Protein AF-A0A4Q9KFK1-F1 (afdb_monomer_lite)

pLDDT: mean 90.86, std 6.92, range [47.88, 97.62]

Organism: NCBI:txid1837344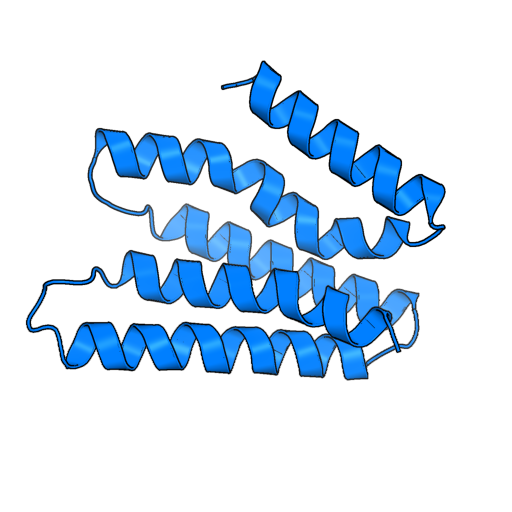

InterPro domains:
  IPR000045 Prepilin type IV endopeptidase, peptidase domain [PF01478] (35-117)

Foldseek 3Di:
DVVVLCVQVVVVCVVCVVVVNNLLCQLVVLCSVCVVVQVVCCVVPVDGDPVSLVVSQVSNLVSQVSSCVVVVPCVLNVQLQVQLCVQLVVVVVCCVVVVNPHDNNNSSVSSSVRNSCRSVVVVVD

Secondary structure (DSSP, 8-state):
-HHHHHHHHHHHHHHHHHTT-GGGHHHHHHHHHHHHHHHHHHHHHSS--HHHHHHHHHHHHHHHHHHHHHH--HHHHHHHHHHHHHHHHHHHHHHHHTTTSS-HHHHHHHHHHHHHHHHHHHS--

Radius of gyration: 15.06 Å; chains: 1; bounding box: 37×25×43 Å

Structure (mmCIF, N/CA/C/O backbone):
data_AF-A0A4Q9KFK1-F1
#
_entry.id   AF-A0A4Q9KFK1-F1
#
loop_
_atom_site.group_PDB
_atom_site.id
_atom_site.type_symbol
_atom_site.label_atom_id
_atom_site.label_alt_id
_atom_site.label_comp_id
_atom_site.label_asym_id
_atom_site.label_entity_id
_atom_site.label_seq_id
_atom_site.pdbx_PDB_ins_code
_atom_site.Cartn_x
_atom_site.Cartn_y
_atom_site.Cartn_z
_atom_site.occupancy
_atom_site.B_iso_or_equiv
_atom_site.auth_seq_id
_atom_site.auth_comp_id
_atom_site.auth_asym_id
_atom_site.auth_atom_id
_atom_site.pdbx_PDB_model_num
ATOM 1 N N . MET A 1 1 ? 15.467 15.115 0.270 1.00 71.69 1 MET A N 1
ATOM 2 C CA . MET A 1 1 ? 14.715 13.878 0.585 1.00 71.69 1 MET A CA 1
ATOM 3 C C . MET A 1 1 ? 14.276 13.751 2.055 1.00 71.69 1 MET A C 1
ATOM 5 O O . MET A 1 1 ? 13.085 13.540 2.251 1.00 71.69 1 MET A O 1
ATOM 9 N N . PRO A 1 2 ? 15.133 13.908 3.091 1.00 81.56 2 PRO A N 1
ATOM 10 C CA . PRO A 1 2 ? 14.747 13.567 4.472 1.00 81.56 2 PRO A CA 1
ATOM 11 C C . PRO A 1 2 ? 13.660 14.478 5.067 1.00 81.56 2 PRO A C 1
ATOM 13 O O . PRO A 1 2 ? 12.762 13.986 5.739 1.00 81.56 2 PRO A O 1
ATOM 16 N N . LEU A 1 3 ? 13.676 15.780 4.755 1.00 84.94 3 LEU A N 1
ATOM 17 C CA . LEU A 1 3 ? 12.646 16.725 5.215 1.00 84.94 3 LEU A CA 1
ATOM 18 C C . LEU A 1 3 ? 11.264 16.440 4.612 1.00 84.94 3 LEU A C 1
ATOM 20 O O . LEU A 1 3 ? 10.263 16.517 5.312 1.00 84.94 3 LEU A O 1
ATOM 24 N N . ALA A 1 4 ? 11.208 16.070 3.329 1.00 82.62 4 ALA A N 1
ATOM 25 C CA . ALA A 1 4 ? 9.953 15.730 2.660 1.00 82.62 4 ALA A CA 1
ATOM 26 C C . ALA A 1 4 ? 9.354 14.431 3.220 1.00 82.62 4 ALA A C 1
ATOM 28 O O . ALA A 1 4 ? 8.163 14.385 3.511 1.00 82.62 4 ALA A O 1
ATOM 29 N N . LEU A 1 5 ? 10.185 13.405 3.445 1.00 89.25 5 LEU A N 1
ATOM 30 C CA . LEU A 1 5 ? 9.758 12.166 4.101 1.00 89.25 5 LEU A CA 1
ATOM 31 C C . LEU A 1 5 ? 9.234 12.439 5.518 1.00 89.25 5 LEU A C 1
ATOM 33 O O . LEU A 1 5 ? 8.139 12.001 5.855 1.00 89.25 5 LEU A O 1
ATOM 37 N N . ALA A 1 6 ? 9.982 13.197 6.327 1.00 88.81 6 ALA A N 1
ATOM 38 C CA . ALA A 1 6 ? 9.562 13.565 7.678 1.00 88.81 6 ALA A CA 1
ATOM 39 C C . ALA A 1 6 ? 8.246 14.359 7.674 1.00 88.81 6 ALA A C 1
ATOM 41 O O . ALA A 1 6 ? 7.371 14.092 8.492 1.00 88.81 6 ALA A O 1
ATOM 42 N N . GLY A 1 7 ? 8.077 15.278 6.719 1.00 90.00 7 GLY A N 1
ATOM 43 C CA . GLY A 1 7 ? 6.838 16.030 6.529 1.00 90.00 7 GLY A CA 1
ATOM 44 C C . GLY A 1 7 ? 5.647 15.136 6.183 1.00 90.00 7 GLY A C 1
ATOM 45 O O . GLY A 1 7 ? 4.598 15.259 6.809 1.00 90.00 7 GLY A O 1
ATOM 46 N N . VAL A 1 8 ? 5.805 14.197 5.243 1.00 90.25 8 VAL A N 1
ATOM 47 C CA . VAL A 1 8 ? 4.740 13.252 4.856 1.00 90.25 8 VAL A CA 1
ATOM 48 C C . VAL A 1 8 ? 4.372 12.330 6.015 1.00 90.25 8 VAL A C 1
ATOM 50 O O . VAL A 1 8 ? 3.191 12.181 6.325 1.00 90.25 8 VAL A O 1
ATOM 53 N N . LEU A 1 9 ? 5.365 11.738 6.684 1.00 93.31 9 LEU A N 1
ATOM 54 C CA . LEU A 1 9 ? 5.124 10.874 7.838 1.00 93.31 9 LEU A CA 1
ATOM 55 C C . LEU A 1 9 ? 4.456 11.651 8.972 1.00 93.31 9 LEU A C 1
ATOM 57 O O . LEU A 1 9 ? 3.458 11.183 9.511 1.00 93.31 9 LEU A O 1
ATOM 61 N N . GLY A 1 10 ? 4.944 12.853 9.287 1.00 92.06 10 GLY A N 1
ATOM 62 C CA . GLY A 1 10 ? 4.354 13.723 10.301 1.00 92.06 10 GLY A CA 1
ATOM 63 C C . GLY A 1 10 ? 2.909 14.100 9.975 1.00 92.06 10 GLY A C 1
ATOM 64 O O . GLY A 1 10 ? 2.043 13.974 10.836 1.00 92.06 10 GLY A O 1
ATOM 65 N N . ALA A 1 11 ? 2.620 14.475 8.726 1.00 91.88 11 ALA A N 1
ATOM 66 C CA . ALA A 1 11 ? 1.269 14.818 8.285 1.00 91.88 11 ALA A CA 1
ATOM 67 C C . ALA A 1 11 ? 0.307 13.621 8.354 1.00 91.88 11 ALA A C 1
ATOM 69 O O . ALA A 1 11 ? -0.814 13.766 8.842 1.00 91.88 11 ALA A O 1
ATOM 70 N N . LEU A 1 12 ? 0.745 12.433 7.918 1.00 92.12 12 LEU A N 1
ATOM 71 C CA . LEU A 1 12 ? -0.034 11.197 8.048 1.00 92.12 12 LEU A CA 1
ATOM 72 C C . LEU A 1 12 ? -0.294 10.864 9.519 1.00 92.12 12 LEU A C 1
ATOM 74 O O . LEU A 1 12 ? -1.438 10.621 9.896 1.00 92.12 12 LEU A O 1
ATOM 78 N N . THR A 1 13 ? 0.750 10.904 10.348 1.00 93.62 13 THR A N 1
ATOM 79 C CA . THR A 1 13 ? 0.655 10.639 11.789 1.00 93.62 13 THR A CA 1
ATOM 80 C C . THR A 1 13 ? -0.361 11.570 12.435 1.00 93.62 13 THR A C 1
ATOM 82 O O . THR A 1 13 ? -1.296 11.113 13.087 1.00 93.62 13 THR A O 1
ATOM 85 N N . LEU A 1 14 ? -0.208 12.877 12.209 1.00 94.62 14 LEU A N 1
ATOM 86 C CA . LEU A 1 14 ? -1.072 13.901 12.778 1.00 94.62 14 LEU A CA 1
ATOM 87 C C . LEU A 1 14 ? -2.525 13.698 12.348 1.00 94.62 14 LEU A C 1
ATOM 89 O O . LEU A 1 14 ? -3.408 13.696 13.200 1.00 94.62 14 LEU A O 1
ATOM 93 N N . ARG A 1 15 ? -2.768 13.480 11.049 1.00 92.81 15 ARG A N 1
ATOM 94 C CA . ARG A 1 15 ? -4.114 13.259 10.510 1.00 92.81 15 ARG A CA 1
ATOM 95 C C . ARG A 1 15 ? -4.798 12.068 11.178 1.00 92.81 15 ARG A C 1
ATOM 97 O O . ARG A 1 15 ? -5.896 12.227 11.696 1.00 92.81 15 ARG A O 1
ATOM 104 N N . TYR A 1 16 ? -4.164 10.896 11.159 1.00 91.12 16 TYR A N 1
ATOM 105 C CA . TYR A 1 16 ? -4.810 9.659 11.609 1.00 91.12 16 TYR A CA 1
ATOM 106 C C . TYR A 1 16 ? -4.874 9.530 13.135 1.00 91.12 16 TYR A C 1
ATOM 108 O O . TYR A 1 16 ? -5.759 8.853 13.648 1.00 91.12 16 TYR A O 1
ATOM 116 N N . ILE A 1 17 ? -3.992 10.203 13.881 1.00 91.69 17 ILE A N 1
ATOM 117 C CA . ILE A 1 17 ? -4.173 10.354 15.332 1.00 91.69 17 ILE A CA 1
ATOM 118 C C . ILE A 1 17 ? -5.348 11.294 15.619 1.00 91.69 17 ILE A C 1
ATOM 120 O O . ILE A 1 17 ? -6.186 10.965 16.454 1.00 91.69 17 ILE A O 1
ATOM 124 N N . ALA A 1 18 ? -5.447 12.427 14.915 1.00 92.06 18 ALA A N 1
ATOM 125 C CA . ALA A 1 18 ? -6.519 13.399 15.130 1.00 92.06 18 ALA A CA 1
ATOM 126 C C . ALA A 1 18 ? -7.918 12.838 14.816 1.00 92.06 18 ALA A C 1
ATOM 128 O O . ALA A 1 18 ? -8.884 13.247 15.453 1.00 92.06 18 ALA A O 1
ATOM 129 N N . THR A 1 19 ? -8.032 11.894 13.876 1.00 88.75 19 THR A N 1
ATOM 130 C CA . THR A 1 19 ? -9.299 11.213 13.553 1.00 88.75 19 THR A CA 1
ATOM 131 C C . THR A 1 19 ? -9.556 9.950 14.381 1.00 88.75 19 THR A C 1
ATOM 133 O O . THR A 1 19 ? -10.619 9.354 14.249 1.00 88.75 19 THR A O 1
ATOM 136 N N . GLY A 1 20 ? -8.617 9.522 15.235 1.00 87.88 20 GLY A N 1
ATOM 137 C CA . GLY A 1 20 ? -8.731 8.269 15.997 1.00 87.88 20 GLY A CA 1
ATOM 138 C C . GLY A 1 20 ? -8.519 6.997 15.164 1.00 87.88 20 GLY A C 1
ATOM 139 O O . GLY A 1 20 ? -8.712 5.889 15.654 1.00 87.88 20 GLY A O 1
ATOM 140 N N . GLU A 1 21 ? -8.067 7.133 13.921 1.00 89.56 21 GLU A N 1
ATOM 141 C CA . GLU A 1 21 ? -7.909 6.053 12.944 1.00 89.56 21 GLU A CA 1
ATOM 142 C C . GLU A 1 21 ? -6.438 5.634 12.752 1.00 89.56 21 GLU A C 1
ATOM 144 O O . GLU A 1 21 ? -6.019 5.171 11.687 1.00 89.56 21 GLU A O 1
ATOM 149 N N . ALA A 1 22 ? -5.617 5.780 13.796 1.00 91.94 22 ALA A N 1
ATOM 150 C CA . ALA A 1 22 ? -4.179 5.501 13.757 1.00 91.94 22 ALA A CA 1
ATOM 151 C C . ALA A 1 22 ? -3.837 4.079 13.264 1.00 91.94 22 ALA A C 1
ATOM 153 O O . ALA A 1 22 ? -2.750 3.849 12.737 1.00 91.94 22 ALA A O 1
ATOM 154 N N . VAL A 1 23 ? -4.771 3.129 13.370 1.00 92.00 23 VAL A N 1
ATOM 155 C CA . VAL A 1 23 ? -4.608 1.747 12.893 1.00 92.00 23 VAL A CA 1
ATOM 156 C C . VAL A 1 23 ? -4.401 1.673 11.370 1.00 92.00 23 VAL A C 1
ATOM 158 O O . VAL A 1 23 ? -3.740 0.749 10.888 1.00 92.00 23 VAL A O 1
ATOM 161 N N . HIS A 1 24 ? -4.882 2.648 10.589 1.00 91.25 24 HIS A N 1
ATOM 162 C CA . HIS A 1 24 ? -4.631 2.691 9.142 1.00 91.25 24 HIS A CA 1
ATOM 163 C C . HIS A 1 24 ? -3.166 2.999 8.791 1.00 91.25 24 HIS A C 1
ATOM 165 O O . HIS A 1 24 ? -2.700 2.655 7.705 1.00 91.25 24 HIS A O 1
ATOM 171 N N . LEU A 1 25 ? -2.382 3.554 9.721 1.00 92.88 25 LEU A N 1
ATOM 172 C CA . LEU A 1 25 ? -0.954 3.799 9.498 1.00 92.88 25 LEU A CA 1
ATOM 173 C C . LEU A 1 25 ? -0.168 2.500 9.249 1.00 92.88 25 LEU A C 1
ATOM 175 O O . LEU A 1 25 ? 0.857 2.536 8.568 1.00 92.88 25 LEU A O 1
ATOM 179 N N . LEU A 1 26 ? -0.674 1.350 9.715 1.00 93.94 26 LEU A N 1
ATOM 180 C CA . LEU A 1 26 ? -0.036 0.040 9.540 1.00 93.94 26 LEU A CA 1
ATOM 181 C C . LEU A 1 26 ? 0.156 -0.347 8.067 1.00 93.94 26 LEU A C 1
ATOM 183 O O . LEU A 1 26 ? 1.186 -0.924 7.726 1.00 93.94 26 LEU A O 1
ATOM 187 N N . HIS A 1 27 ? -0.792 -0.017 7.186 1.00 90.69 27 HIS A N 1
ATOM 188 C CA . HIS A 1 27 ? -0.669 -0.310 5.753 1.00 90.69 27 HIS A CA 1
ATOM 189 C C . HIS A 1 27 ? -0.129 0.866 4.927 1.00 90.69 27 HIS A C 1
ATOM 191 O O . HIS A 1 27 ? 0.380 0.645 3.825 1.00 90.69 27 HIS A O 1
ATOM 197 N N . LEU A 1 28 ? -0.183 2.094 5.459 1.00 93.12 28 LEU A N 1
ATOM 198 C CA . LEU A 1 28 ? 0.300 3.303 4.780 1.00 93.12 28 LEU A CA 1
ATOM 199 C C . LEU A 1 28 ? 1.799 3.548 4.966 1.00 93.12 28 LEU A C 1
ATOM 201 O O . LEU A 1 28 ? 2.471 3.959 4.019 1.00 93.12 28 LEU A O 1
ATOM 205 N N . TYR A 1 29 ? 2.346 3.293 6.156 1.00 94.88 29 TYR A N 1
ATOM 206 C CA . TYR A 1 29 ? 3.760 3.553 6.435 1.00 94.88 29 TYR A CA 1
ATOM 207 C C . TYR A 1 29 ? 4.746 2.789 5.560 1.00 94.88 29 TYR A C 1
ATOM 209 O O . TYR A 1 29 ? 5.709 3.423 5.125 1.00 94.88 29 TYR A O 1
ATOM 217 N N . PRO A 1 30 ? 4.547 1.497 5.235 1.00 95.56 30 PRO A N 1
ATOM 218 C CA . PRO A 1 30 ? 5.474 0.807 4.349 1.00 95.56 30 PRO A CA 1
ATOM 219 C C . PRO A 1 30 ? 5.647 1.542 3.015 1.00 95.56 30 PRO A C 1
ATOM 221 O O . PRO A 1 30 ? 6.777 1.762 2.575 1.00 95.56 30 PRO A O 1
ATOM 224 N N . LEU A 1 31 ? 4.540 1.992 2.412 1.00 93.50 31 LEU A N 1
ATOM 225 C CA . LEU A 1 31 ? 4.572 2.772 1.178 1.00 93.50 31 LEU A CA 1
ATOM 226 C C . LEU A 1 31 ? 5.150 4.172 1.410 1.00 93.50 31 LEU A C 1
ATOM 228 O O . LEU A 1 31 ? 6.023 4.583 0.655 1.00 93.50 31 LEU A O 1
ATOM 232 N N . ALA A 1 32 ? 4.723 4.889 2.451 1.00 93.44 32 ALA A N 1
ATOM 233 C CA . ALA A 1 32 ? 5.194 6.249 2.731 1.00 93.44 32 ALA A CA 1
ATOM 234 C C . ALA A 1 32 ? 6.713 6.318 2.978 1.00 93.44 32 ALA A C 1
ATOM 236 O O . ALA A 1 32 ? 7.362 7.278 2.565 1.00 93.44 32 ALA A O 1
ATOM 237 N N . ILE A 1 33 ? 7.284 5.291 3.613 1.00 94.00 33 ILE A N 1
ATOM 238 C CA . ILE A 1 33 ? 8.725 5.172 3.863 1.00 94.00 33 ILE A CA 1
ATOM 239 C C . ILE A 1 33 ? 9.473 4.795 2.580 1.00 94.00 33 ILE A C 1
ATOM 241 O O . ILE A 1 33 ? 10.513 5.381 2.278 1.00 94.00 33 ILE A O 1
ATOM 245 N N . ALA A 1 34 ? 8.964 3.822 1.819 1.00 92.38 34 ALA A N 1
ATOM 246 C CA . ALA A 1 34 ? 9.653 3.312 0.635 1.00 92.38 34 ALA A CA 1
ATOM 247 C C . ALA A 1 34 ? 9.531 4.235 -0.588 1.00 92.38 34 ALA A C 1
ATOM 249 O O . ALA A 1 34 ? 10.452 4.285 -1.404 1.00 92.38 34 ALA A O 1
ATOM 250 N N . ALA A 1 35 ? 8.423 4.967 -0.729 1.00 90.38 35 ALA A N 1
ATOM 251 C CA . ALA A 1 35 ? 8.106 5.740 -1.928 1.00 90.38 35 ALA A CA 1
ATOM 252 C C . ALA A 1 35 ? 9.170 6.792 -2.285 1.00 90.38 35 ALA A C 1
ATOM 254 O O . ALA A 1 35 ? 9.577 6.804 -3.444 1.00 90.38 35 ALA A O 1
ATOM 255 N N . PRO A 1 36 ? 9.706 7.618 -1.360 1.00 91.06 36 PRO A N 1
ATOM 256 C CA . PRO A 1 36 ? 10.736 8.596 -1.720 1.00 91.06 36 PRO A CA 1
ATOM 257 C C . PRO A 1 36 ? 12.004 7.952 -2.283 1.00 91.06 36 PRO A C 1
ATOM 259 O O . PRO A 1 36 ? 12.597 8.479 -3.220 1.00 91.06 36 PRO A O 1
ATOM 262 N N . TRP A 1 37 ? 12.401 6.798 -1.741 1.00 90.38 37 TRP A N 1
ATOM 263 C CA . TRP A 1 37 ? 13.554 6.056 -2.243 1.00 90.38 37 TRP A CA 1
ATOM 264 C C . TRP A 1 37 ? 13.259 5.397 -3.594 1.00 90.38 37 TRP A C 1
ATOM 266 O O . TRP A 1 37 ? 14.093 5.461 -4.490 1.00 90.38 37 TRP A O 1
ATOM 276 N N . LEU A 1 38 ? 12.068 4.812 -3.769 1.00 89.31 38 LEU A N 1
ATOM 277 C CA . LEU A 1 38 ? 11.649 4.239 -5.052 1.00 89.31 38 LEU A CA 1
ATOM 278 C C . LEU A 1 38 ? 11.612 5.301 -6.155 1.00 89.31 38 LEU A C 1
ATOM 280 O O . LEU A 1 38 ? 12.097 5.033 -7.245 1.00 89.31 38 LEU A O 1
ATOM 284 N N . VAL A 1 39 ? 11.105 6.499 -5.854 1.00 89.56 39 VAL A N 1
ATOM 285 C CA . VAL A 1 39 ? 11.089 7.640 -6.781 1.00 89.56 39 VAL A CA 1
ATOM 286 C C . VAL A 1 39 ? 12.506 8.105 -7.110 1.00 89.56 39 VAL A C 1
ATOM 288 O O . VAL A 1 39 ? 12.792 8.363 -8.272 1.00 89.56 39 VAL A O 1
ATOM 291 N N . ALA A 1 40 ? 13.402 8.189 -6.121 1.00 89.25 40 ALA A N 1
ATOM 292 C CA . ALA A 1 40 ? 14.792 8.571 -6.366 1.00 89.25 40 ALA A CA 1
ATOM 293 C C . ALA A 1 40 ? 15.507 7.559 -7.276 1.00 89.25 40 ALA A C 1
ATOM 295 O O . ALA A 1 40 ? 16.094 7.940 -8.281 1.00 89.25 40 ALA A O 1
ATOM 296 N N . VAL A 1 41 ? 15.389 6.261 -6.977 1.00 89.00 41 VAL A N 1
ATOM 297 C CA . VAL A 1 41 ? 16.003 5.200 -7.792 1.00 89.00 41 VAL A CA 1
ATOM 298 C C . VAL A 1 41 ? 15.406 5.146 -9.194 1.00 89.00 41 VAL A C 1
ATOM 300 O O . VAL A 1 41 ? 16.134 4.915 -10.158 1.00 89.00 41 VAL A O 1
ATOM 303 N N . ASP A 1 42 ? 14.095 5.340 -9.318 1.00 86.94 42 ASP A N 1
ATOM 304 C CA . ASP A 1 42 ? 13.441 5.380 -10.619 1.00 86.94 42 ASP A CA 1
ATOM 305 C C . ASP A 1 42 ? 13.890 6.599 -11.437 1.00 86.94 42 ASP A C 1
ATOM 307 O O . ASP A 1 42 ? 14.224 6.442 -12.604 1.00 86.94 42 ASP A O 1
ATOM 311 N N . ALA A 1 43 ? 14.026 7.779 -10.827 1.00 87.50 43 ALA A N 1
ATOM 312 C CA . ALA A 1 43 ? 14.556 8.966 -11.502 1.00 87.50 43 ALA A CA 1
ATOM 313 C C . ALA A 1 43 ? 16.029 8.806 -11.928 1.00 87.50 43 ALA A C 1
ATOM 315 O O . ALA A 1 43 ? 16.418 9.273 -12.998 1.00 87.50 43 ALA A O 1
ATOM 316 N N . ASP A 1 44 ? 16.839 8.127 -11.112 1.00 90.75 44 ASP A N 1
ATOM 317 C CA . ASP A 1 44 ? 18.268 7.936 -11.376 1.00 90.75 44 ASP A CA 1
ATOM 318 C C . ASP A 1 44 ? 18.521 6.859 -12.444 1.00 90.75 44 ASP A C 1
ATOM 320 O O . ASP A 1 44 ? 19.345 7.027 -13.344 1.00 90.75 44 ASP A O 1
ATOM 324 N N . VAL A 1 45 ? 17.826 5.722 -12.342 1.00 89.25 45 VAL A N 1
ATOM 325 C CA . VAL A 1 45 ? 18.136 4.498 -13.106 1.00 89.25 45 VAL A CA 1
ATOM 326 C C . VAL A 1 45 ? 17.042 4.155 -14.124 1.00 89.25 45 VAL A C 1
ATOM 328 O O . VAL A 1 45 ? 17.213 3.223 -14.909 1.00 89.25 45 VAL A O 1
ATOM 331 N N . HIS A 1 46 ? 15.923 4.888 -14.141 1.00 83.81 46 HIS A N 1
ATOM 332 C CA . HIS A 1 46 ? 14.745 4.618 -14.982 1.00 83.81 46 HIS A CA 1
ATOM 333 C C . HIS A 1 46 ? 14.261 3.165 -14.848 1.00 83.81 46 HIS A C 1
ATOM 335 O O . HIS A 1 46 ? 13.869 2.509 -15.819 1.00 83.81 46 HIS A O 1
ATOM 341 N N . ARG A 1 47 ? 14.386 2.612 -13.633 1.00 82.69 47 ARG A N 1
ATOM 342 C CA . ARG A 1 47 ? 14.077 1.214 -13.339 1.00 82.69 47 ARG A CA 1
ATOM 343 C C . ARG A 1 47 ? 13.689 1.010 -11.882 1.00 82.69 47 ARG A C 1
ATOM 345 O O . ARG A 1 47 ? 14.524 1.065 -10.981 1.00 82.69 47 ARG A O 1
ATOM 352 N N . LEU A 1 48 ? 12.453 0.569 -11.679 1.00 83.12 48 LEU A N 1
ATOM 353 C CA . LEU A 1 48 ? 11.956 0.178 -10.365 1.00 83.12 48 LEU A CA 1
ATOM 354 C C . LEU A 1 48 ? 12.631 -1.104 -9.813 1.00 83.12 48 LEU A C 1
ATOM 356 O O . LEU A 1 48 ? 12.607 -2.167 -10.454 1.00 83.12 48 LEU A O 1
ATOM 360 N N . PRO A 1 49 ? 13.206 -1.052 -8.596 1.00 87.62 49 PRO A N 1
ATOM 361 C CA . PRO A 1 49 ? 13.898 -2.175 -7.974 1.00 87.62 49 PRO A CA 1
ATOM 362 C C . PRO A 1 49 ? 12.913 -3.209 -7.414 1.00 87.62 49 PRO A C 1
ATOM 364 O O . PRO A 1 49 ? 12.285 -3.019 -6.375 1.00 87.62 49 PRO A O 1
ATOM 367 N N . TYR A 1 50 ? 12.855 -4.371 -8.071 1.00 90.12 50 TYR A N 1
ATOM 368 C CA . TYR A 1 50 ? 11.906 -5.443 -7.749 1.00 90.12 50 TYR A CA 1
ATOM 369 C C . TYR A 1 50 ? 11.861 -5.835 -6.267 1.00 90.12 50 TYR A C 1
ATOM 371 O O . TYR A 1 50 ? 10.778 -5.954 -5.699 1.00 90.12 50 TYR A O 1
ATOM 379 N N . ARG A 1 51 ? 13.026 -6.047 -5.641 1.00 91.38 51 ARG A N 1
ATOM 380 C CA . ARG A 1 51 ? 13.103 -6.543 -4.258 1.00 91.38 51 ARG A CA 1
ATOM 381 C C . ARG A 1 51 ? 12.450 -5.575 -3.281 1.00 91.38 51 ARG A C 1
ATOM 383 O O . ARG A 1 51 ? 11.643 -6.005 -2.467 1.00 91.38 51 ARG A O 1
ATOM 390 N N . THR A 1 52 ? 12.754 -4.285 -3.400 1.00 91.75 52 THR A N 1
ATOM 391 C CA . THR A 1 52 ? 12.182 -3.271 -2.516 1.00 91.75 52 THR A CA 1
ATOM 392 C C . THR A 1 52 ? 10.689 -3.119 -2.760 1.00 91.75 52 THR A C 1
ATOM 394 O O . THR A 1 52 ? 9.934 -3.149 -1.800 1.00 91.75 52 THR A O 1
ATOM 397 N N . THR A 1 53 ? 10.237 -3.068 -4.019 1.00 92.38 53 THR A N 1
ATOM 398 C CA . THR A 1 53 ? 8.798 -2.990 -4.327 1.00 92.38 53 THR A CA 1
ATOM 399 C C . THR A 1 53 ? 8.020 -4.174 -3.746 1.00 92.38 53 THR A C 1
ATOM 401 O O . THR A 1 53 ? 6.939 -3.985 -3.195 1.00 92.38 53 THR A O 1
ATOM 404 N N . MET A 1 54 ? 8.559 -5.396 -3.831 1.00 94.06 54 MET A N 1
ATOM 405 C CA . MET A 1 54 ? 7.908 -6.577 -3.250 1.00 94.06 54 MET A CA 1
ATOM 406 C C . MET A 1 54 ? 7.957 -6.580 -1.724 1.00 94.06 54 MET A C 1
ATOM 408 O O . MET A 1 54 ? 6.974 -6.960 -1.098 1.00 94.06 54 MET A O 1
ATOM 412 N N . LEU A 1 55 ? 9.060 -6.131 -1.119 1.00 95.69 55 LEU A N 1
ATOM 413 C CA . LEU A 1 55 ? 9.149 -5.981 0.333 1.00 95.69 55 LEU A CA 1
ATOM 414 C C . LEU A 1 55 ? 8.087 -4.995 0.836 1.00 95.69 55 LEU A C 1
ATOM 416 O O . LEU A 1 55 ? 7.375 -5.294 1.792 1.00 95.69 55 LEU A O 1
ATOM 420 N N . THR A 1 56 ? 7.936 -3.856 0.154 1.00 95.75 56 THR A N 1
ATOM 421 C CA . THR A 1 56 ? 6.900 -2.867 0.461 1.00 95.75 56 THR A CA 1
ATOM 422 C C . THR A 1 56 ? 5.506 -3.457 0.288 1.00 95.75 56 THR A C 1
ATOM 424 O O . THR A 1 56 ? 4.667 -3.268 1.161 1.00 95.75 56 THR A O 1
ATOM 427 N N . LEU A 1 57 ? 5.268 -4.227 -0.778 1.00 95.25 57 LEU A N 1
ATOM 428 C CA . LEU A 1 57 ? 3.997 -4.918 -0.990 1.00 95.25 57 LEU A CA 1
ATOM 429 C C . LEU A 1 57 ? 3.668 -5.883 0.148 1.00 95.25 57 LEU A C 1
ATOM 431 O O . LEU A 1 57 ? 2.578 -5.804 0.703 1.00 95.25 57 LEU A O 1
ATOM 435 N N . VAL A 1 58 ? 4.602 -6.754 0.529 1.00 97.19 58 VAL A N 1
ATOM 436 C CA . VAL A 1 58 ? 4.395 -7.709 1.627 1.00 97.19 58 VAL A CA 1
ATOM 437 C C . VAL A 1 58 ? 4.134 -6.974 2.940 1.00 97.19 58 VAL A C 1
ATOM 439 O O . VAL A 1 58 ? 3.182 -7.306 3.642 1.00 97.19 58 VAL A O 1
ATOM 442 N N . ALA A 1 59 ? 4.921 -5.944 3.253 1.00 97.31 59 AL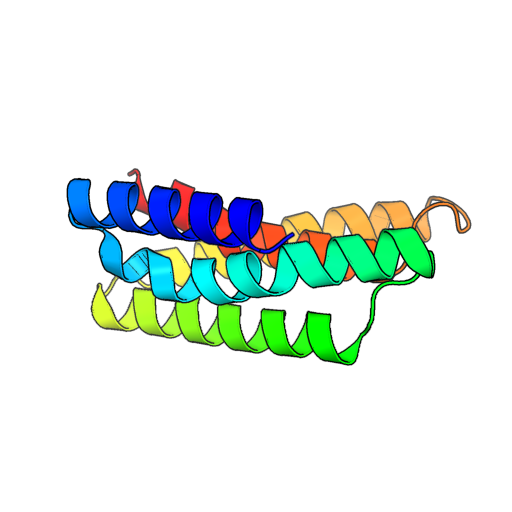A A N 1
ATOM 443 C CA . ALA A 1 59 ? 4.724 -5.140 4.454 1.00 97.31 59 ALA A CA 1
ATOM 444 C C . ALA A 1 59 ? 3.353 -4.438 4.464 1.00 97.31 59 ALA A C 1
ATOM 446 O O . ALA A 1 59 ? 2.672 -4.453 5.487 1.00 97.31 59 ALA A O 1
ATOM 447 N N . SER A 1 60 ? 2.904 -3.892 3.330 1.00 96.44 60 SER A N 1
ATOM 448 C CA . SER A 1 60 ? 1.571 -3.294 3.197 1.00 96.44 60 SER A CA 1
ATOM 449 C C . SER A 1 60 ? 0.447 -4.325 3.320 1.00 96.44 60 SER A C 1
ATOM 451 O O . SER A 1 60 ? -0.541 -4.040 3.990 1.00 96.44 60 SER A O 1
ATOM 453 N N . VAL A 1 61 ? 0.589 -5.530 2.751 1.00 97.25 61 VAL A N 1
ATOM 454 C CA . VAL A 1 61 ? -0.391 -6.622 2.919 1.00 97.25 61 VAL A CA 1
ATOM 455 C C . VAL A 1 61 ? -0.510 -7.015 4.390 1.00 97.25 61 VAL A C 1
ATOM 457 O O . VAL A 1 61 ? -1.620 -7.099 4.913 1.00 97.25 61 VAL A O 1
ATOM 460 N N . LEU A 1 62 ? 0.618 -7.206 5.079 1.00 97.62 62 LEU A N 1
ATOM 461 C CA . LEU A 1 62 ? 0.623 -7.501 6.513 1.00 97.62 62 LEU A CA 1
ATOM 462 C C . LEU A 1 62 ? -0.020 -6.366 7.317 1.00 97.62 62 LEU A C 1
ATOM 464 O O . LEU A 1 62 ? -0.809 -6.633 8.220 1.00 97.62 62 LEU A O 1
ATOM 468 N N . GLY A 1 63 ? 0.256 -5.115 6.945 1.00 96.56 63 GLY A N 1
ATOM 469 C CA . GLY A 1 63 ? -0.385 -3.939 7.522 1.00 96.56 63 GLY A CA 1
ATOM 470 C C . GLY A 1 63 ? -1.904 -3.958 7.364 1.00 96.56 63 GLY A C 1
ATOM 471 O O . GLY A 1 63 ? -2.611 -3.736 8.340 1.00 96.56 63 GLY A O 1
ATOM 472 N N . VAL A 1 64 ? -2.416 -4.286 6.172 1.00 96.69 64 VAL A N 1
ATOM 473 C CA . VAL A 1 64 ? -3.861 -4.384 5.901 1.00 96.69 64 VAL A CA 1
ATOM 474 C C . VAL A 1 64 ? -4.499 -5.480 6.747 1.00 96.69 64 VAL A C 1
ATOM 476 O O . VAL A 1 64 ? -5.531 -5.245 7.374 1.00 96.69 64 VAL A O 1
ATOM 479 N N . VAL A 1 65 ? -3.889 -6.668 6.788 1.00 96.62 65 VAL A N 1
ATOM 480 C CA . VAL A 1 65 ? -4.398 -7.800 7.577 1.00 96.62 65 VAL A CA 1
ATOM 481 C C . VAL A 1 65 ? -4.410 -7.454 9.064 1.00 96.62 65 VAL A C 1
ATOM 483 O O . VAL A 1 65 ? -5.403 -7.715 9.740 1.00 96.62 65 VAL A O 1
ATOM 486 N N . ALA A 1 66 ? -3.354 -6.810 9.568 1.00 96.50 66 ALA A N 1
ATOM 487 C CA . ALA A 1 66 ? -3.298 -6.338 10.946 1.00 96.50 66 ALA A CA 1
ATOM 488 C C . ALA A 1 66 ? -4.374 -5.278 11.227 1.00 96.50 66 ALA A C 1
ATOM 490 O O . ALA A 1 66 ? -5.077 -5.384 12.229 1.00 96.50 66 ALA A O 1
ATOM 491 N N . THR A 1 67 ? -4.565 -4.299 10.333 1.00 94.50 67 THR A N 1
ATOM 492 C CA . THR A 1 67 ? -5.639 -3.304 10.456 1.00 94.50 67 THR A CA 1
ATOM 493 C C . THR A 1 67 ? -7.011 -3.980 10.512 1.00 94.50 67 THR A C 1
ATOM 495 O O . THR A 1 67 ? -7.794 -3.679 11.411 1.00 94.50 67 THR A O 1
ATOM 498 N N . ALA A 1 68 ? -7.303 -4.912 9.601 1.00 94.62 68 ALA A N 1
ATOM 499 C CA . ALA A 1 68 ? -8.579 -5.627 9.564 1.00 94.62 68 ALA A CA 1
ATOM 500 C C . ALA A 1 68 ? -8.804 -6.477 10.826 1.00 94.62 68 ALA A C 1
ATOM 502 O O . ALA A 1 68 ? -9.894 -6.459 11.390 1.00 94.62 68 ALA A O 1
ATOM 503 N N . ALA A 1 69 ? -7.769 -7.165 11.314 1.00 95.44 69 ALA A N 1
ATOM 504 C CA . ALA A 1 69 ? -7.850 -7.969 12.529 1.00 95.44 69 ALA A CA 1
ATOM 505 C C . ALA A 1 69 ? -8.080 -7.111 13.787 1.00 95.44 69 ALA A C 1
ATOM 507 O O . ALA A 1 69 ? -8.911 -7.463 14.620 1.00 95.44 69 ALA A O 1
ATOM 508 N N . LEU A 1 70 ? -7.384 -5.976 13.913 1.00 94.88 70 LEU A N 1
ATOM 509 C CA . LEU A 1 70 ? -7.495 -5.075 15.069 1.00 94.88 70 LEU A CA 1
ATOM 510 C C . LEU A 1 70 ? -8.819 -4.301 15.107 1.00 94.88 70 LEU A C 1
ATOM 512 O O . LEU A 1 70 ? -9.292 -3.955 16.184 1.00 94.88 70 LEU A O 1
ATOM 516 N N . THR A 1 71 ? -9.408 -4.021 13.944 1.00 91.00 71 THR A N 1
ATOM 517 C CA . THR A 1 71 ? -10.692 -3.304 13.826 1.00 91.00 71 THR A CA 1
ATOM 518 C C . THR A 1 71 ? -11.897 -4.241 13.724 1.00 91.00 71 THR A C 1
ATOM 520 O O . THR A 1 71 ? -13.033 -3.786 13.807 1.00 91.00 71 THR A O 1
ATOM 523 N N . GLY A 1 72 ? -11.675 -5.542 13.502 1.00 92.06 72 GLY A N 1
ATOM 524 C CA . GLY A 1 72 ? -12.725 -6.507 13.161 1.00 92.06 72 GLY A CA 1
ATOM 525 C C . GLY A 1 72 ? -13.326 -6.318 11.758 1.00 92.06 72 GLY A C 1
ATOM 526 O O . GLY A 1 72 ? -14.231 -7.059 11.373 1.00 92.06 72 GLY A O 1
ATOM 527 N N . ALA A 1 73 ? -12.833 -5.355 10.972 1.00 90.81 73 ALA A N 1
ATOM 528 C CA . ALA A 1 73 ? -13.403 -4.956 9.690 1.00 90.81 73 ALA A CA 1
ATOM 529 C C . ALA A 1 73 ? -12.754 -5.701 8.511 1.00 90.81 73 ALA A C 1
ATOM 531 O O . ALA A 1 73 ? -12.005 -5.136 7.717 1.00 90.81 73 ALA A O 1
ATOM 532 N N . TRP A 1 74 ? -13.084 -6.980 8.335 1.00 92.62 74 TRP A N 1
ATOM 533 C CA . TRP A 1 74 ? -12.632 -7.766 7.175 1.00 92.62 74 TRP A CA 1
ATOM 534 C C . TRP A 1 74 ? -13.015 -7.211 5.787 1.00 92.62 74 TRP A C 1
ATOM 536 O O . TRP A 1 74 ? -12.233 -7.428 4.854 1.00 92.62 74 TRP A O 1
ATOM 546 N N . PRO A 1 75 ? -14.117 -6.448 5.602 1.00 93.31 75 PRO A N 1
ATOM 547 C CA . PRO A 1 75 ? -14.373 -5.748 4.340 1.00 93.31 75 PRO A CA 1
ATOM 548 C C . PRO A 1 75 ? -13.231 -4.816 3.907 1.00 93.31 75 PRO A C 1
ATOM 550 O O . PRO A 1 75 ? -13.019 -4.634 2.711 1.00 93.31 75 PRO A O 1
ATOM 553 N N . LEU A 1 76 ? -12.434 -4.301 4.849 1.00 93.50 76 LEU A N 1
ATOM 554 C CA . LEU A 1 76 ? -11.244 -3.499 4.560 1.00 93.50 76 LEU A CA 1
ATOM 555 C C . LEU A 1 76 ? -10.194 -4.302 3.781 1.00 93.50 76 LEU A C 1
ATOM 557 O O . LEU A 1 76 ? -9.626 -3.808 2.807 1.00 93.50 76 LEU A O 1
ATOM 561 N N . ALA A 1 77 ? -9.967 -5.561 4.163 1.00 94.31 77 ALA A N 1
ATOM 562 C CA . ALA A 1 77 ? -9.047 -6.446 3.453 1.00 94.31 77 ALA A CA 1
ATOM 563 C C . ALA A 1 77 ? -9.571 -6.802 2.051 1.00 94.31 77 ALA A C 1
ATOM 565 O O . ALA A 1 77 ? -8.792 -6.867 1.099 1.00 94.31 77 ALA A O 1
ATOM 566 N N . ALA A 1 78 ? -10.890 -6.971 1.903 1.00 94.75 78 ALA A N 1
ATOM 567 C CA . ALA A 1 78 ? -11.516 -7.173 0.597 1.00 94.75 78 ALA A CA 1
ATOM 568 C C . ALA A 1 78 ? -11.366 -5.933 -0.302 1.00 94.75 78 ALA A C 1
ATOM 570 O O . ALA A 1 78 ? -10.994 -6.065 -1.468 1.00 94.75 78 ALA A O 1
ATOM 571 N N . ALA A 1 79 ? -11.571 -4.731 0.245 1.00 95.62 79 ALA A N 1
ATOM 572 C CA . ALA A 1 79 ? -11.343 -3.475 -0.465 1.00 95.62 79 ALA A CA 1
ATOM 573 C C . ALA A 1 79 ? -9.876 -3.323 -0.893 1.00 95.62 79 ALA A C 1
ATOM 575 O O . ALA A 1 79 ? -9.613 -2.949 -2.034 1.00 95.62 79 ALA A O 1
ATOM 576 N N . ALA A 1 80 ? -8.923 -3.688 -0.029 1.00 96.06 80 ALA A N 1
ATOM 577 C CA . ALA A 1 80 ? -7.502 -3.712 -0.370 1.00 96.06 80 ALA A CA 1
ATOM 578 C C . ALA A 1 80 ? -7.213 -4.653 -1.547 1.00 96.06 80 ALA A C 1
ATOM 580 O O . ALA A 1 80 ? -6.536 -4.275 -2.503 1.00 96.06 80 ALA A O 1
ATOM 581 N N . ALA A 1 81 ? -7.745 -5.878 -1.495 1.00 96.50 81 ALA A N 1
ATOM 582 C CA . ALA A 1 81 ? -7.559 -6.872 -2.546 1.00 96.50 81 ALA A CA 1
ATOM 583 C C . ALA A 1 81 ? -8.171 -6.414 -3.879 1.00 96.50 81 ALA A C 1
ATOM 585 O O . ALA A 1 81 ? -7.548 -6.581 -4.929 1.00 96.50 81 ALA A O 1
ATOM 586 N N . LEU A 1 82 ? -9.352 -5.789 -3.840 1.00 96.88 82 LEU A N 1
ATOM 587 C CA . LEU A 1 82 ? -9.996 -5.202 -5.016 1.00 96.88 82 LEU A CA 1
ATOM 588 C C . LEU A 1 82 ? -9.197 -4.023 -5.574 1.00 96.88 82 LEU A C 1
ATOM 590 O O . LEU A 1 82 ? -8.951 -3.982 -6.776 1.00 96.88 82 LEU A O 1
ATOM 594 N N . GLY A 1 83 ? -8.744 -3.102 -4.723 1.00 96.75 83 GLY A N 1
ATOM 595 C CA . GLY A 1 83 ? -7.897 -1.980 -5.127 1.00 96.75 83 GLY A CA 1
ATOM 596 C C . GLY A 1 83 ? -6.609 -2.452 -5.793 1.00 96.75 83 GLY A C 1
ATOM 597 O O . GLY A 1 83 ? -6.264 -1.991 -6.880 1.00 96.75 83 GLY A O 1
ATOM 598 N N . TRP A 1 84 ? -5.945 -3.442 -5.193 1.00 97.62 84 TRP A N 1
ATOM 599 C CA . TRP A 1 84 ? -4.777 -4.087 -5.783 1.00 97.62 84 TRP A CA 1
ATOM 600 C C . TRP A 1 84 ? -5.094 -4.689 -7.155 1.00 97.62 84 TRP A C 1
ATOM 602 O O . TRP A 1 84 ? -4.408 -4.375 -8.127 1.00 97.62 84 TRP A O 1
ATOM 612 N N . ALA A 1 85 ? -6.140 -5.515 -7.250 1.00 97.31 85 ALA A N 1
ATOM 613 C CA . ALA A 1 85 ? -6.488 -6.232 -8.474 1.00 97.31 85 ALA A CA 1
ATOM 614 C C . ALA A 1 85 ? -6.889 -5.285 -9.613 1.00 97.31 85 ALA A C 1
ATOM 616 O O . ALA A 1 85 ? -6.453 -5.477 -10.748 1.00 97.31 85 ALA A O 1
ATOM 617 N N . LEU A 1 86 ? -7.678 -4.249 -9.317 1.00 97.38 86 LEU A N 1
ATOM 618 C CA . LEU A 1 86 ? -8.128 -3.268 -10.303 1.00 97.38 86 LEU A CA 1
ATOM 619 C C . LEU A 1 86 ? -6.965 -2.410 -10.806 1.00 97.38 86 LEU A C 1
ATOM 621 O O . LEU A 1 86 ? -6.782 -2.287 -12.018 1.00 97.38 86 LEU A O 1
ATOM 625 N N . SER A 1 87 ? -6.145 -1.855 -9.908 1.00 96.81 87 SER A N 1
ATOM 626 C CA . SER A 1 87 ? -5.010 -1.013 -10.303 1.00 96.81 87 SER A CA 1
ATOM 627 C C . SER A 1 87 ? -3.924 -1.814 -11.023 1.00 96.81 87 SER A C 1
ATOM 629 O O . SER A 1 87 ? -3.448 -1.393 -12.078 1.00 96.81 87 SER A O 1
ATOM 631 N N . TYR A 1 88 ? -3.570 -2.993 -10.501 1.00 96.00 88 TYR A N 1
ATOM 632 C CA . TYR A 1 88 ? -2.622 -3.897 -11.151 1.00 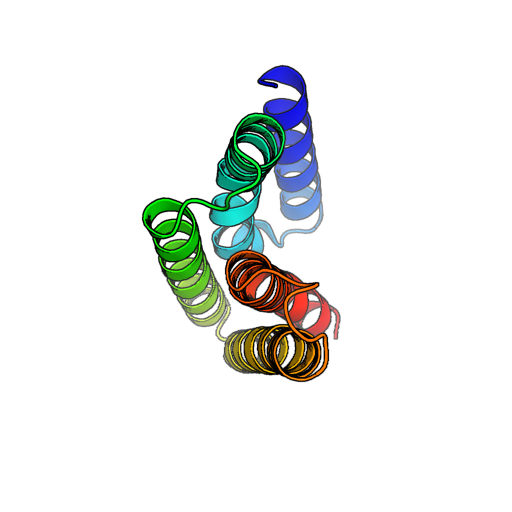96.00 88 TYR A CA 1
ATOM 633 C C . TYR A 1 88 ? -3.147 -4.353 -12.515 1.00 96.00 88 TYR A C 1
ATOM 635 O O . TYR A 1 88 ? -2.431 -4.269 -13.509 1.00 96.00 88 TYR A O 1
ATOM 643 N N . GLY A 1 89 ? -4.404 -4.802 -12.580 1.00 95.44 89 GLY A N 1
ATOM 644 C CA . GLY A 1 89 ? -5.031 -5.294 -13.804 1.00 95.44 89 GLY A CA 1
ATOM 645 C C . GLY A 1 89 ? -5.094 -4.229 -14.894 1.00 95.44 89 GLY A C 1
ATOM 646 O O . GLY A 1 89 ? -4.709 -4.500 -16.031 1.00 95.44 89 GLY A O 1
ATOM 647 N N . LEU A 1 90 ? -5.492 -3.002 -14.546 1.00 95.81 90 LEU A N 1
ATOM 648 C CA . LEU A 1 90 ? -5.525 -1.881 -15.485 1.00 95.81 90 LEU A CA 1
ATOM 649 C C . LEU A 1 90 ? -4.138 -1.603 -16.071 1.00 95.81 90 LEU A C 1
ATOM 651 O O . LEU A 1 90 ? -3.973 -1.572 -17.291 1.00 95.81 90 LEU A O 1
ATOM 655 N N . PHE A 1 91 ? -3.125 -1.451 -15.217 1.00 94.62 91 PHE A N 1
ATOM 656 C CA . PHE A 1 91 ? -1.766 -1.173 -15.681 1.00 94.62 91 PHE A CA 1
ATOM 657 C C . PHE A 1 91 ? -1.161 -2.360 -16.431 1.00 94.62 91 PHE A C 1
ATOM 659 O O . PHE A 1 91 ? -0.387 -2.163 -17.364 1.00 94.62 91 PHE A O 1
ATOM 666 N N . TRP A 1 92 ? -1.536 -3.589 -16.087 1.00 94.62 92 TRP A N 1
ATOM 667 C CA . TRP A 1 92 ? -1.123 -4.780 -16.820 1.00 94.62 92 TRP A CA 1
ATOM 668 C C . TRP A 1 92 ? -1.699 -4.799 -18.241 1.00 94.62 92 TRP A C 1
ATOM 670 O O . TRP A 1 92 ? -0.972 -5.081 -19.197 1.00 94.62 92 TRP A O 1
ATOM 680 N N . VAL A 1 93 ? -2.976 -4.434 -18.406 1.00 94.44 93 VAL A N 1
ATOM 681 C CA . VAL A 1 93 ? -3.592 -4.274 -19.732 1.00 94.44 93 VAL A CA 1
ATOM 682 C C . VAL A 1 93 ? -2.866 -3.190 -20.530 1.00 94.44 93 VAL A C 1
ATOM 684 O O . VAL A 1 93 ? -2.520 -3.427 -21.688 1.00 94.44 93 VAL A O 1
ATOM 687 N N . LEU A 1 94 ? -2.560 -2.044 -19.912 1.00 92.38 94 LEU A N 1
ATOM 688 C CA . LEU A 1 94 ? -1.801 -0.962 -20.553 1.00 92.38 94 LEU A CA 1
ATOM 689 C C . LEU A 1 94 ? -0.380 -1.395 -20.939 1.00 92.38 94 LEU A C 1
ATOM 691 O O . LEU A 1 94 ? 0.064 -1.108 -22.048 1.00 92.38 94 LEU A O 1
ATOM 695 N N . ASN A 1 95 ? 0.313 -2.138 -20.074 1.00 92.00 95 ASN A N 1
ATOM 696 C CA . ASN A 1 95 ? 1.630 -2.707 -20.360 1.00 92.00 95 ASN A CA 1
ATOM 697 C C . ASN A 1 95 ? 1.595 -3.619 -21.589 1.00 92.00 95 ASN A C 1
ATOM 699 O O . ASN A 1 95 ? 2.440 -3.498 -22.479 1.00 92.00 95 ASN A O 1
ATOM 703 N N . LYS A 1 96 ? 0.593 -4.499 -21.661 1.00 90.75 96 LYS A N 1
ATOM 704 C CA . LYS A 1 96 ? 0.449 -5.453 -22.762 1.00 90.75 96 LYS A CA 1
ATOM 705 C C . LYS A 1 96 ? 0.022 -4.776 -24.067 1.00 90.75 96 LYS A C 1
ATOM 707 O O . LYS A 1 96 ? 0.517 -5.144 -25.130 1.00 90.75 96 LYS A O 1
ATOM 712 N N . ALA A 1 97 ? -0.869 -3.789 -23.997 1.00 91.38 97 ALA A N 1
ATOM 713 C CA . ALA A 1 97 ? -1.354 -3.052 -25.163 1.00 91.38 97 ALA A CA 1
ATOM 714 C C . ALA A 1 97 ? -0.327 -2.035 -25.694 1.00 91.38 97 ALA A C 1
ATOM 716 O O . ALA A 1 97 ? -0.232 -1.822 -26.901 1.00 91.38 97 ALA A O 1
ATOM 717 N N . GLY A 1 98 ? 0.473 -1.435 -24.810 1.00 83.50 98 GLY A N 1
ATOM 718 C CA . GLY A 1 98 ? 1.355 -0.302 -25.102 1.00 83.50 98 GLY A CA 1
ATOM 719 C C . GLY A 1 98 ? 2.668 -0.625 -25.822 1.00 83.50 98 GLY A C 1
ATOM 720 O O . GLY A 1 98 ? 3.510 0.261 -25.931 1.00 83.50 98 GLY A O 1
ATOM 721 N N . ARG A 1 99 ? 2.885 -1.865 -26.291 1.00 77.38 99 ARG A N 1
ATOM 722 C CA . ARG A 1 99 ? 4.078 -2.292 -27.065 1.00 77.38 99 ARG A CA 1
ATOM 723 C C . ARG A 1 99 ? 5.426 -1.856 -26.454 1.00 77.38 99 ARG A C 1
ATOM 725 O O . ARG A 1 99 ? 6.354 -1.525 -27.184 1.00 77.38 99 ARG A O 1
ATOM 732 N N . GLY A 1 100 ? 5.538 -1.867 -25.125 1.00 74.25 100 GLY A N 1
ATOM 733 C CA . GLY A 1 100 ? 6.766 -1.496 -24.406 1.00 74.25 100 GLY A CA 1
ATOM 734 C C . GLY A 1 100 ? 6.825 -0.056 -23.884 1.00 74.25 100 GLY A C 1
ATOM 735 O O . GLY A 1 100 ? 7.832 0.306 -23.288 1.00 74.25 100 GLY A O 1
ATOM 736 N N . GLY A 1 101 ? 5.766 0.746 -24.047 1.00 81.00 101 GLY A N 1
ATOM 737 C CA . GLY A 1 101 ? 5.704 2.109 -23.497 1.00 81.00 101 GLY A CA 1
ATOM 738 C C . GLY A 1 101 ? 5.548 2.196 -21.971 1.00 81.00 101 GLY A C 1
ATOM 739 O O . GLY A 1 101 ? 5.858 3.231 -21.397 1.00 81.00 101 GLY A O 1
ATOM 740 N N . LEU A 1 102 ? 5.089 1.126 -21.312 1.00 84.44 102 LEU A N 1
ATOM 741 C CA . LEU A 1 102 ? 4.930 1.061 -19.854 1.00 84.44 102 LEU A CA 1
ATOM 742 C C . LEU A 1 102 ? 5.788 -0.071 -19.290 1.00 84.44 102 LEU A C 1
ATOM 744 O O . LEU A 1 102 ? 5.736 -1.190 -19.809 1.00 84.44 102 LEU A O 1
ATOM 748 N N . GLY A 1 103 ? 6.546 0.184 -18.226 1.00 87.12 103 GLY A N 1
ATOM 749 C CA . GLY A 1 103 ? 7.377 -0.823 -17.580 1.00 87.12 103 GLY A CA 1
ATOM 750 C C . GLY A 1 103 ? 6.558 -1.764 -16.695 1.00 87.12 103 GLY A C 1
ATOM 751 O O . GLY A 1 103 ? 5.554 -1.392 -16.096 1.00 87.12 103 GLY A O 1
ATOM 752 N N . TYR A 1 104 ? 7.016 -3.007 -16.526 1.00 87.19 104 TYR A N 1
ATOM 753 C CA . TYR A 1 104 ? 6.372 -3.937 -15.583 1.00 87.19 104 TYR A CA 1
ATOM 754 C C . TYR A 1 104 ? 6.559 -3.522 -14.106 1.00 87.19 1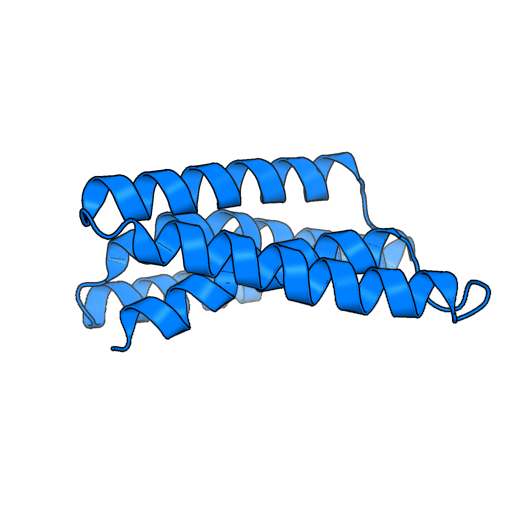04 TYR A C 1
ATOM 756 O O . TYR A 1 104 ? 5.849 -3.997 -13.219 1.00 87.19 104 TYR A O 1
ATOM 764 N N . GLY A 1 105 ? 7.522 -2.634 -13.829 1.00 86.94 105 GLY A N 1
ATOM 765 C CA . GLY A 1 105 ? 7.660 -1.973 -12.529 1.00 86.94 105 GLY A CA 1
ATOM 766 C C . GLY A 1 105 ? 6.426 -1.142 -12.179 1.00 86.94 105 GLY A C 1
ATOM 767 O O . GLY A 1 105 ? 5.891 -1.294 -11.081 1.00 86.94 105 GLY A O 1
ATOM 768 N N . ASP A 1 106 ? 5.920 -0.375 -13.144 1.00 88.88 106 ASP A N 1
ATOM 769 C CA . ASP A 1 106 ? 4.762 0.514 -12.984 1.00 88.88 106 ASP A CA 1
ATOM 770 C C . ASP A 1 106 ? 3.495 -0.272 -12.661 1.00 88.88 106 ASP A C 1
ATOM 772 O O . ASP A 1 106 ? 2.717 0.115 -11.797 1.00 88.88 106 ASP A O 1
ATOM 776 N N . VAL A 1 107 ? 3.327 -1.443 -13.281 1.00 92.62 107 VAL A N 1
ATOM 777 C CA . VAL A 1 107 ? 2.206 -2.356 -13.009 1.00 92.62 107 VAL A CA 1
ATOM 778 C C . VAL A 1 107 ? 2.180 -2.795 -11.543 1.00 92.62 107 VAL A C 1
ATOM 780 O O . VAL A 1 107 ? 1.136 -2.794 -10.888 1.00 92.62 107 VAL A O 1
ATOM 783 N N . ARG A 1 108 ? 3.346 -3.151 -10.996 1.00 92.19 108 ARG A N 1
ATOM 784 C CA . ARG A 1 108 ? 3.477 -3.569 -9.592 1.00 92.19 108 ARG A CA 1
ATOM 785 C C . ARG A 1 108 ? 3.259 -2.402 -8.638 1.00 92.19 108 ARG A C 1
ATOM 787 O O . ARG A 1 108 ? 2.625 -2.585 -7.601 1.00 92.19 108 ARG A O 1
ATOM 794 N N . LEU A 1 109 ? 3.777 -1.228 -8.988 1.00 92.25 109 LEU A N 1
ATOM 795 C CA . LEU A 1 109 ? 3.626 -0.019 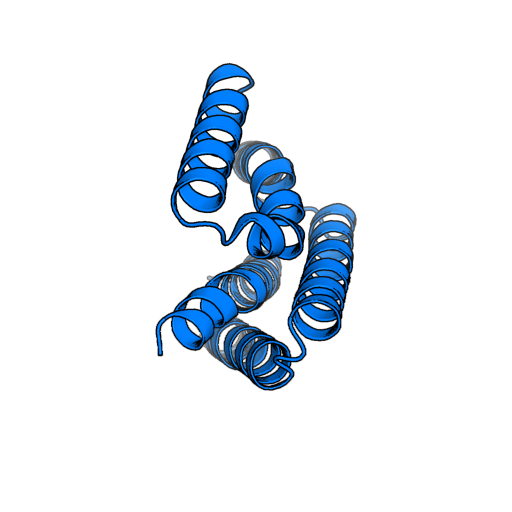-8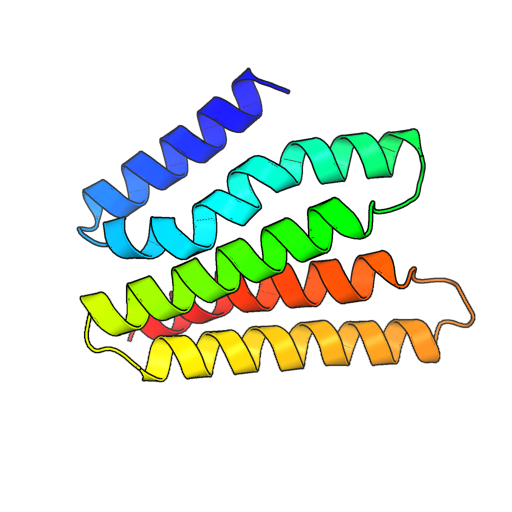.189 1.00 92.25 109 LEU A CA 1
ATOM 796 C C . LEU A 1 109 ? 2.165 0.450 -8.172 1.00 92.25 109 LEU A C 1
ATOM 798 O O . LEU A 1 109 ? 1.654 0.770 -7.104 1.00 92.25 109 LEU A O 1
ATOM 802 N N . ALA A 1 110 ? 1.459 0.384 -9.301 1.00 94.75 110 ALA A N 1
ATOM 803 C CA . ALA A 1 110 ? 0.028 0.666 -9.377 1.00 94.75 110 ALA A CA 1
ATOM 804 C C . ALA A 1 110 ? -0.785 -0.271 -8.474 1.00 94.75 110 ALA A C 1
ATOM 806 O O . ALA A 1 110 ? -1.621 0.193 -7.702 1.00 94.75 110 ALA A O 1
ATOM 807 N N . GLY A 1 111 ? -0.496 -1.577 -8.510 1.00 95.94 111 GLY A N 1
ATOM 808 C CA . GLY A 1 111 ? -1.110 -2.541 -7.595 1.00 95.94 111 GLY A CA 1
ATOM 809 C C . GLY A 1 111 ? -0.838 -2.216 -6.122 1.00 95.94 111 GLY A C 1
ATOM 810 O O . GLY A 1 111 ? -1.755 -2.246 -5.306 1.00 95.94 111 GLY A O 1
ATOM 811 N N . LEU A 1 112 ? 0.404 -1.866 -5.777 1.00 95.94 112 LEU A N 1
ATOM 812 C CA . LEU A 1 112 ? 0.782 -1.459 -4.420 1.00 95.94 112 LEU A CA 1
ATOM 813 C C . LEU A 1 112 ? 0.031 -0.202 -3.959 1.00 95.94 112 LEU A C 1
ATOM 815 O O . LEU A 1 112 ? -0.478 -0.174 -2.840 1.00 95.94 112 LEU A O 1
ATOM 819 N N . ILE A 1 113 ? -0.079 0.815 -4.817 1.00 95.19 113 ILE A N 1
ATOM 820 C CA . ILE A 1 113 ? -0.863 2.016 -4.516 1.00 95.19 113 ILE A CA 1
ATOM 821 C C . ILE A 1 113 ? -2.317 1.621 -4.252 1.00 95.19 113 ILE A C 1
ATOM 823 O O . ILE A 1 113 ? -2.821 1.918 -3.172 1.00 95.19 113 ILE A O 1
ATOM 827 N N . GLY A 1 114 ? -2.952 0.887 -5.172 1.00 95.69 114 GLY A N 1
ATOM 828 C CA . GLY A 1 114 ? -4.345 0.452 -5.034 1.00 95.69 114 GLY A CA 1
ATOM 829 C C . GLY A 1 114 ? -4.607 -0.359 -3.761 1.00 95.69 114 GLY A C 1
ATOM 830 O O . GLY A 1 114 ? -5.602 -0.120 -3.079 1.00 95.69 114 GLY A O 1
ATOM 831 N N . LEU A 1 115 ? -3.684 -1.253 -3.386 1.00 96.94 115 LEU A N 1
ATOM 832 C CA . LEU A 1 115 ? -3.747 -2.025 -2.138 1.00 96.94 115 LEU A CA 1
ATOM 833 C C . LEU A 1 115 ? -3.818 -1.119 -0.901 1.00 96.94 115 LEU A C 1
ATOM 835 O O . LEU A 1 115 ? -4.549 -1.411 0.041 1.00 96.94 115 LEU A O 1
ATOM 839 N N . THR A 1 116 ? -3.018 -0.053 -0.882 1.00 94.25 116 THR A N 1
ATOM 840 C CA . THR A 1 116 ? -2.871 0.821 0.292 1.00 94.25 116 THR A CA 1
ATOM 841 C C . THR A 1 116 ? -3.915 1.929 0.370 1.00 94.25 116 THR A C 1
ATOM 843 O O . THR A 1 116 ? -4.206 2.395 1.466 1.00 94.25 116 THR A O 1
ATOM 846 N N . THR A 1 117 ? -4.489 2.358 -0.756 1.00 92.88 117 THR A N 1
ATOM 847 C CA . THR A 1 117 ? -5.436 3.482 -0.786 1.00 92.88 117 THR A CA 1
ATOM 848 C C . THR A 1 117 ? -6.896 3.045 -0.764 1.00 92.88 117 THR A C 1
ATOM 850 O O . THR A 1 117 ? -7.706 3.727 -0.141 1.00 92.88 117 THR A O 1
ATOM 853 N N . ALA A 1 118 ? -7.249 1.905 -1.369 1.00 93.25 118 ALA A N 1
ATOM 854 C CA . ALA A 1 118 ? -8.630 1.413 -1.383 1.00 93.25 118 ALA A CA 1
ATOM 855 C C . ALA A 1 118 ? -9.238 1.156 0.016 1.00 93.25 118 ALA A C 1
ATOM 857 O O . ALA A 1 118 ? -10.408 1.494 0.214 1.00 93.25 118 ALA A O 1
ATOM 858 N N . PRO A 1 119 ? -8.484 0.649 1.015 1.00 91.19 119 PRO A N 1
ATOM 859 C CA . PRO A 1 119 ? -8.956 0.537 2.397 1.00 91.19 119 PRO A CA 1
ATOM 860 C C . PRO A 1 119 ? -9.491 1.837 2.993 1.00 91.19 119 PRO A C 1
ATOM 862 O O . PRO A 1 119 ? -10.441 1.801 3.766 1.00 91.19 119 PRO A O 1
ATOM 865 N N . LEU A 1 120 ? -8.903 2.975 2.613 1.00 88.50 120 LEU A N 1
ATOM 866 C CA . LEU A 1 120 ? -9.256 4.291 3.151 1.00 88.50 120 LEU A CA 1
ATOM 867 C C . LEU A 1 120 ? -10.630 4.766 2.679 1.00 88.50 120 LEU A C 1
ATOM 869 O O . LEU A 1 120 ? -11.278 5.565 3.344 1.00 88.50 120 LEU A O 1
ATOM 873 N N . SER A 1 121 ? -11.066 4.308 1.506 1.00 84.19 121 SER A N 1
ATOM 874 C CA . SER A 1 121 ? -12.411 4.587 1.001 1.00 84.19 121 SER A CA 1
ATOM 875 C C . SER A 1 121 ? -13.453 3.688 1.660 1.00 84.19 121 SER A C 1
ATOM 877 O O . SER A 1 121 ? -14.586 4.114 1.845 1.00 84.19 121 SER A O 1
ATOM 879 N N . ALA A 1 122 ? -13.071 2.463 2.027 1.00 79.69 122 ALA A N 1
ATOM 880 C CA . ALA A 1 122 ? -13.955 1.504 2.684 1.00 79.69 122 ALA A CA 1
ATOM 881 C C . ALA A 1 122 ? -14.151 1.780 4.183 1.00 79.69 122 ALA A C 1
ATOM 883 O O . ALA A 1 122 ? -15.122 1.305 4.758 1.00 79.69 122 ALA A O 1
ATOM 884 N N . SER A 1 123 ? -13.242 2.522 4.821 1.00 72.25 123 SER A N 1
ATOM 885 C CA . SER A 1 123 ? -13.389 2.955 6.216 1.00 72.25 123 SER A CA 1
ATOM 886 C C . SER A 1 123 ? -14.225 4.229 6.382 1.00 72.25 123 SER A C 1
ATOM 888 O O . SER A 1 123 ? -14.605 4.557 7.498 1.00 72.25 123 SER A O 1
ATOM 890 N N . ALA A 1 124 ? -14.518 4.944 5.291 1.00 61.56 124 ALA A N 1
ATOM 891 C CA . ALA A 1 124 ? -15.260 6.206 5.301 1.00 61.56 124 ALA A CA 1
ATOM 892 C C . ALA A 1 124 ? -16.796 6.041 5.217 1.00 61.56 124 ALA A C 1
ATOM 894 O O . ALA A 1 124 ? -17.504 7.038 5.065 1.00 61.56 124 ALA A O 1
ATOM 895 N N . THR A 1 125 ? -17.301 4.805 5.280 1.00 47.88 125 THR A N 1
ATOM 896 C CA . THR A 1 125 ? -18.729 4.437 5.210 1.00 47.88 125 THR A CA 1
ATOM 897 C C . THR A 1 125 ? -19.181 3.771 6.494 1.00 47.88 125 THR A C 1
ATOM 899 O O . THR A 1 125 ? -20.270 4.133 6.984 1.00 47.88 125 THR A O 1
#

Sequence (125 aa):
MPLALAGVLGALTLRYIATGEAVHLLHLYPLAIAAPWLVAVDADVHRLPYRTTMLTLVASVLGVVATAALTGAWPLAAAAALGWALSYGLFWVLNKAGRGGLGYGDVRLAGLIGLTTAPLSASAT